Protein AF-A0A3S0CJX5-F1 (afdb_monomer)

pLDDT: mean 87.24, std 10.39, range [60.0, 96.94]

Foldseek 3Di:
DDKDKDADPDKDAAPPPRDIRDRIWIQDPNGTHDCVRVVNVPDDDDPPPPPVVVVVPD

Radius of gyration: 12.86 Å; Cα contacts (8 Å, |Δi|>4): 70; chains: 1; bounding box: 35×28×21 Å

Solvent-accessible surface area (backbone atoms only — not comparable to full-atom values): 3846 Å² total; per-residue (Å²): 137,88,87,58,77,46,68,63,98,56,86,45,50,20,73,79,83,59,54,57,69,50,73,55,31,31,66,57,96,88,40,50,29,36,37,61,86,67,75,46,55,85,64,76,91,75,66,91,83,49,66,76,56,61,71,66,74,115

Nearest PDB structures (foldseek):
  2dar-assembly1_A  TM=6.924E-01  e=3.115E+00  Homo sapiens
  2dlo-assembly1_A  TM=7.488E-01  e=3.538E+00  Homo sapiens
  1v5n-assembly1_A  TM=5.865E-01  e=6.273E+00  Arabidopsis thaliana

Mean predicted aligned error: 5.57 Å

Secondary structure (DSSP, 8-state):
----EE--SS----TTT---S-S-EEEETTEEEETGGGT-TTPPP--TT-HHHHTT--

Structure (mmCIF, N/CA/C/O backbone):
data_AF-A0A3S0CJX5-F1
#
_entry.id   AF-A0A3S0CJX5-F1
#
loop_
_atom_site.group_PDB
_atom_site.id
_atom_site.type_symbol
_atom_site.label_atom_id
_atom_site.label_alt_id
_atom_site.label_comp_id
_atom_site.label_asym_id
_atom_site.label_entity_id
_atom_site.label_seq_id
_atom_site.pdbx_PDB_ins_code
_atom_site.Cartn_x
_atom_site.Cartn_y
_atom_site.Cartn_z
_atom_site.occupancy
_atom_site.B_iso_or_equiv
_atom_site.auth_seq_id
_atom_site.auth_comp_id
_atom_site.auth_asym_id
_atom_site.auth_atom_id
_atom_site.pdbx_PDB_model_num
ATOM 1 N N . MET A 1 1 ? 9.651 -12.520 11.602 1.00 63.06 1 MET A N 1
ATOM 2 C CA . MET A 1 1 ? 9.648 -11.426 10.608 1.00 63.06 1 MET A CA 1
ATOM 3 C C . MET A 1 1 ? 8.229 -10.874 10.560 1.00 63.06 1 MET A C 1
ATOM 5 O O . MET A 1 1 ? 7.339 -11.635 10.214 1.00 63.06 1 MET A O 1
ATOM 9 N N . ASN A 1 2 ? 7.988 -9.638 11.006 1.00 75.88 2 ASN A N 1
ATOM 10 C CA . ASN A 1 2 ? 6.653 -9.029 10.940 1.00 75.88 2 ASN A CA 1
ATOM 11 C C . ASN A 1 2 ? 6.552 -8.193 9.654 1.00 75.88 2 ASN A C 1
ATOM 13 O O . ASN A 1 2 ? 7.478 -7.442 9.349 1.00 75.88 2 ASN A O 1
ATOM 17 N N . LEU A 1 3 ? 5.466 -8.351 8.902 1.00 82.44 3 LEU A N 1
ATOM 18 C CA . LEU A 1 3 ? 5.185 -7.601 7.681 1.00 82.44 3 LEU A CA 1
ATOM 19 C C . LEU A 1 3 ? 4.197 -6.485 8.026 1.00 82.44 3 LEU A C 1
ATOM 21 O O . LEU A 1 3 ? 3.093 -6.758 8.488 1.00 82.44 3 LEU A O 1
ATOM 25 N N . VAL A 1 4 ? 4.587 -5.234 7.789 1.00 89.56 4 VAL A N 1
ATOM 26 C CA . VAL A 1 4 ? 3.743 -4.069 8.081 1.00 89.56 4 VAL A CA 1
ATOM 27 C C . VAL A 1 4 ? 3.512 -3.275 6.804 1.00 89.56 4 VAL A C 1
ATOM 29 O O . VAL A 1 4 ? 4.463 -2.791 6.184 1.00 89.56 4 VAL A O 1
ATOM 32 N N . VAL A 1 5 ? 2.239 -3.134 6.440 1.00 92.69 5 VAL A N 1
ATOM 33 C CA . VAL A 1 5 ? 1.774 -2.194 5.418 1.00 92.69 5 VAL A CA 1
ATOM 34 C C . VAL A 1 5 ? 1.467 -0.866 6.104 1.00 92.69 5 VAL A C 1
ATOM 36 O O . VAL A 1 5 ? 0.870 -0.852 7.180 1.00 92.69 5 VAL A O 1
ATOM 39 N N . PHE A 1 6 ? 1.897 0.242 5.510 1.00 93.25 6 PHE A N 1
ATOM 40 C CA . PHE A 1 6 ? 1.719 1.579 6.067 1.00 93.25 6 PHE A CA 1
ATOM 41 C C . PHE A 1 6 ? 1.304 2.586 4.992 1.00 93.25 6 PHE A C 1
ATOM 43 O O . PHE A 1 6 ? 1.671 2.455 3.820 1.00 93.25 6 PHE A O 1
ATOM 50 N N . GLU A 1 7 ? 0.576 3.611 5.427 1.00 93.56 7 GLU A N 1
ATOM 51 C CA . GLU A 1 7 ? 0.248 4.790 4.629 1.00 93.56 7 GLU A CA 1
ATOM 52 C C . GLU A 1 7 ? 1.320 5.867 4.870 1.00 93.56 7 GLU A C 1
ATOM 54 O O . GLU A 1 7 ? 1.577 6.243 6.020 1.00 93.56 7 GLU A O 1
ATOM 59 N N . PRO A 1 8 ? 2.028 6.341 3.831 1.00 93.75 8 PRO A N 1
ATOM 60 C CA . PRO A 1 8 ? 3.090 7.314 4.013 1.00 93.75 8 PRO A CA 1
ATOM 61 C C . PRO A 1 8 ? 2.518 8.728 4.200 1.00 93.75 8 PRO A C 1
ATOM 63 O O . PRO A 1 8 ? 1.685 9.187 3.428 1.00 93.75 8 PRO A O 1
ATOM 66 N N . LEU A 1 9 ? 3.037 9.472 5.184 1.00 92.56 9 LEU A N 1
ATOM 67 C CA . LEU A 1 9 ? 2.628 10.866 5.441 1.00 92.56 9 LEU A CA 1
ATOM 68 C C . LEU A 1 9 ? 3.044 11.852 4.331 1.00 92.56 9 LEU A C 1
ATOM 70 O O . LEU A 1 9 ? 2.561 12.979 4.278 1.00 92.56 9 LEU A O 1
ATOM 74 N N . LYS A 1 10 ? 3.988 11.458 3.471 1.00 91.94 10 LYS A N 1
ATOM 75 C CA . LYS A 1 10 ? 4.466 12.222 2.310 1.00 91.94 10 LYS A CA 1
ATOM 76 C C . LYS A 1 10 ? 4.433 11.315 1.084 1.00 91.94 10 LYS A C 1
ATOM 78 O O . LYS A 1 10 ? 4.529 10.100 1.225 1.00 91.94 10 LYS A O 1
ATOM 83 N N . GLY A 1 11 ? 4.362 11.888 -0.115 1.0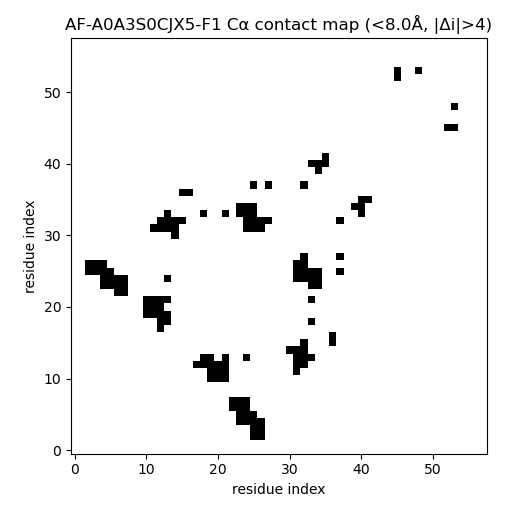0 93.25 11 GLY A N 1
ATOM 84 C CA . GLY A 1 11 ? 4.443 11.110 -1.352 1.00 93.25 11 GLY A CA 1
ATOM 85 C C . GLY A 1 11 ? 5.768 10.347 -1.450 1.00 93.25 11 GLY A C 1
ATOM 86 O O . GLY A 1 11 ? 6.830 10.961 -1.521 1.00 93.25 11 GLY A O 1
ATOM 87 N N . ILE A 1 12 ? 5.706 9.014 -1.444 1.00 94.19 12 ILE A N 1
ATOM 88 C CA . ILE A 1 12 ? 6.868 8.126 -1.582 1.00 94.19 12 ILE A CA 1
ATOM 89 C C . ILE A 1 12 ? 6.686 7.260 -2.830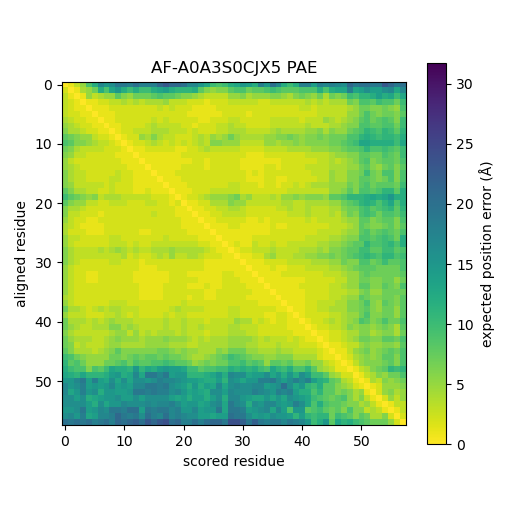 1.00 94.19 12 ILE A C 1
ATOM 91 O O . ILE A 1 12 ? 5.598 6.736 -3.083 1.00 94.19 12 ILE A O 1
ATOM 95 N N . SER A 1 13 ? 7.769 7.090 -3.588 1.00 96.19 13 SER A N 1
ATOM 96 C CA . SER A 1 13 ? 7.836 6.158 -4.715 1.00 96.19 13 SER A CA 1
ATOM 97 C C . SER A 1 13 ? 8.411 4.808 -4.297 1.00 96.19 13 SER A C 1
ATOM 99 O O . SER A 1 13 ? 9.277 4.724 -3.425 1.00 96.19 13 SER A O 1
ATOM 101 N N . CYS A 1 14 ? 7.966 3.746 -4.964 1.00 96.38 14 CYS A N 1
ATOM 102 C CA . CYS A 1 14 ? 8.510 2.404 -4.795 1.00 96.38 14 CYS A CA 1
ATOM 103 C C . CYS A 1 14 ? 10.012 2.373 -5.119 1.00 96.38 14 CYS A C 1
ATOM 105 O O . CYS A 1 14 ? 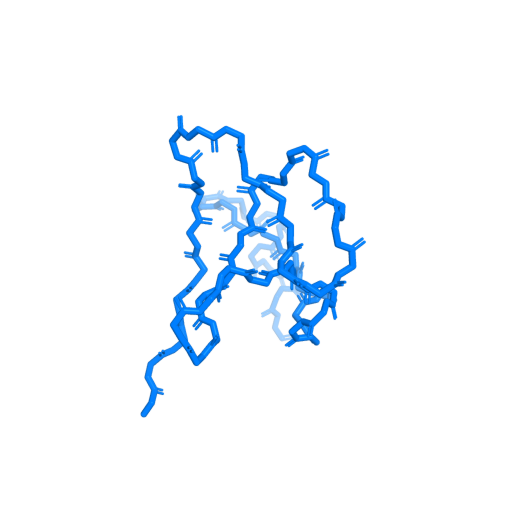10.440 2.876 -6.160 1.00 96.38 14 CYS A O 1
ATOM 107 N 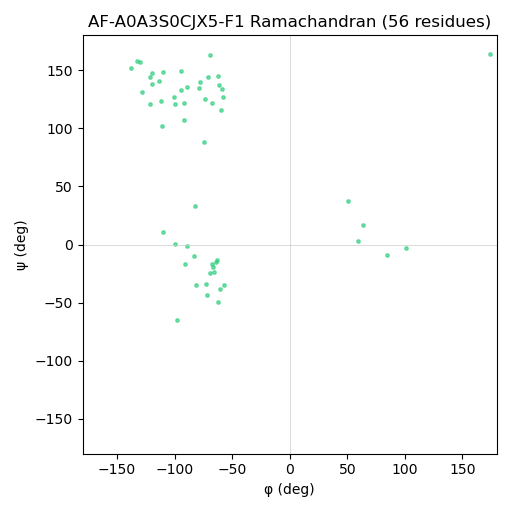N . ALA A 1 15 ? 10.807 1.731 -4.263 1.00 96.38 15 ALA A N 1
ATOM 108 C CA . ALA A 1 15 ? 12.244 1.583 -4.474 1.00 96.38 15 ALA A CA 1
ATOM 109 C C . ALA A 1 15 ? 12.605 0.690 -5.680 1.00 96.38 15 ALA A C 1
ATOM 111 O O . ALA A 1 15 ? 13.718 0.788 -6.178 1.00 96.38 15 ALA A O 1
ATOM 112 N N . GLU A 1 16 ? 11.681 -0.152 -6.161 1.00 96.19 16 GLU A N 1
ATOM 113 C CA . GLU A 1 16 ? 11.911 -1.059 -7.298 1.00 96.19 16 GLU A CA 1
ATOM 114 C C . GLU A 1 16 ? 11.370 -0.493 -8.613 1.00 96.19 16 GLU A C 1
ATOM 116 O O . GLU A 1 16 ? 12.132 -0.170 -9.515 1.00 96.19 16 GLU A O 1
ATOM 121 N N . CYS A 1 17 ? 10.052 -0.319 -8.724 1.00 96.94 17 CYS A N 1
ATOM 122 C CA . CYS A 1 17 ? 9.422 0.108 -9.976 1.00 96.94 17 CYS A CA 1
ATOM 123 C C . CYS A 1 17 ? 9.310 1.630 -10.135 1.00 96.94 17 CYS A C 1
ATOM 125 O O . CYS A 1 17 ? 8.770 2.097 -11.134 1.00 96.94 17 CYS A O 1
ATOM 127 N N . ARG A 1 18 ? 9.755 2.411 -9.139 1.00 96.38 18 ARG A N 1
ATOM 128 C CA . ARG A 1 18 ? 9.722 3.887 -9.120 1.00 96.38 18 ARG A CA 1
ATOM 129 C C . ARG A 1 18 ? 8.332 4.531 -9.243 1.00 96.38 18 ARG A C 1
ATOM 131 O O . ARG A 1 18 ? 8.242 5.756 -9.202 1.00 96.38 18 ARG A O 1
ATOM 138 N N . LYS A 1 19 ? 7.250 3.743 -9.297 1.00 95.44 19 LYS A N 1
ATOM 139 C CA . LYS A 1 19 ? 5.862 4.234 -9.256 1.00 95.44 19 LYS A CA 1
ATOM 140 C C . LYS A 1 19 ? 5.589 4.967 -7.943 1.00 95.44 19 LYS A C 1
ATOM 142 O O . LYS A 1 19 ? 5.997 4.500 -6.879 1.00 95.44 19 LYS A O 1
ATOM 147 N N . GLY A 1 20 ? 4.893 6.093 -8.023 1.00 91.88 20 GLY A N 1
ATOM 148 C CA . GLY A 1 20 ? 4.555 6.929 -6.878 1.00 91.88 20 GLY A CA 1
ATOM 149 C C . GLY A 1 20 ? 3.875 8.233 -7.296 1.00 91.88 20 GLY A C 1
ATOM 150 O O . GLY A 1 20 ? 3.964 8.599 -8.468 1.00 91.88 20 GLY A O 1
ATOM 151 N N . PRO A 1 21 ? 3.226 8.935 -6.352 1.00 93.88 21 PRO A N 1
ATOM 152 C CA . PRO A 1 21 ? 3.038 8.548 -4.949 1.00 93.88 21 PRO A CA 1
ATOM 153 C C . PRO A 1 21 ? 2.047 7.381 -4.792 1.00 93.88 21 PRO A C 1
ATOM 155 O O . PRO A 1 21 ? 1.086 7.272 -5.548 1.00 93.88 21 PRO A O 1
ATOM 158 N N . LEU A 1 22 ? 2.298 6.487 -3.832 1.00 93.25 22 LEU A N 1
ATOM 159 C CA . LEU A 1 22 ? 1.446 5.321 -3.566 1.00 93.25 22 LEU A CA 1
ATOM 160 C C . LEU A 1 22 ? 0.756 5.434 -2.199 1.00 93.25 22 LEU A C 1
ATOM 162 O O . LEU A 1 22 ? 1.411 5.857 -1.245 1.00 93.25 22 LEU A O 1
ATOM 166 N N . PRO A 1 23 ? -0.523 5.021 -2.084 1.00 92.06 23 PRO A N 1
ATOM 167 C CA . PRO A 1 23 ? -1.276 5.119 -0.833 1.00 92.06 23 PRO A CA 1
ATOM 168 C C . PRO A 1 23 ? -0.817 4.094 0.207 1.00 92.06 23 PRO A C 1
ATOM 170 O O . PRO A 1 23 ? -0.787 4.393 1.390 1.00 92.06 23 PRO A O 1
ATOM 173 N N . HIS A 1 24 ? -0.406 2.904 -0.237 1.00 93.62 24 HIS A N 1
ATOM 174 C CA . HIS A 1 24 ? 0.034 1.820 0.633 1.00 93.62 24 HIS A CA 1
ATOM 175 C C . HIS A 1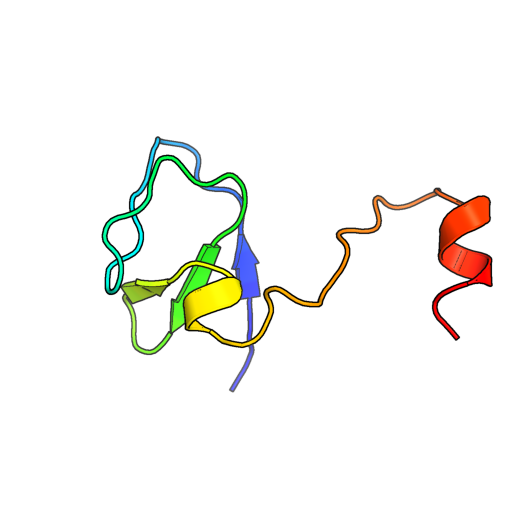 24 ? 1.397 1.297 0.189 1.00 93.62 24 HIS A C 1
ATOM 177 O O . HIS A 1 24 ? 1.621 0.995 -0.989 1.00 93.62 24 HIS A O 1
ATOM 183 N N . LEU A 1 25 ? 2.306 1.170 1.151 1.00 95.25 25 LEU A N 1
ATOM 184 C CA . LEU A 1 25 ? 3.652 0.640 0.967 1.00 95.25 25 LEU A CA 1
ATOM 185 C C . LEU A 1 25 ? 3.951 -0.391 2.051 1.00 95.25 25 LEU A C 1
ATOM 187 O O . LEU A 1 25 ? 3.379 -0.367 3.138 1.00 95.25 25 LEU A O 1
ATOM 191 N N . VAL A 1 26 ? 4.901 -1.271 1.768 1.00 95.12 26 VAL A N 1
ATOM 192 C CA . VAL A 1 26 ? 5.477 -2.194 2.744 1.00 95.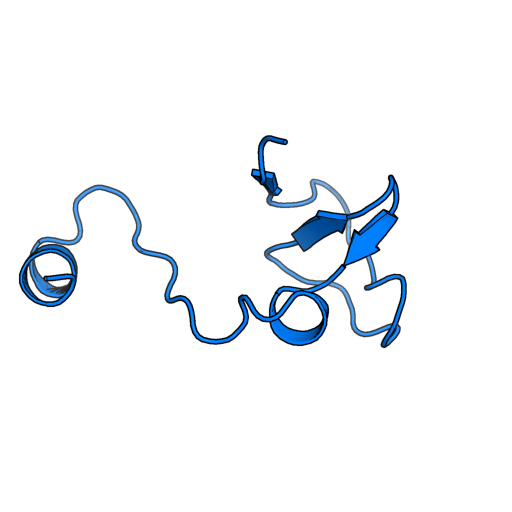12 26 VAL A CA 1
ATOM 193 C C . VAL A 1 26 ? 6.973 -1.940 2.866 1.00 95.12 26 VAL A C 1
ATOM 195 O O . VAL A 1 26 ? 7.632 -1.545 1.901 1.00 95.12 26 VAL A O 1
ATOM 198 N N . ARG A 1 27 ? 7.528 -2.147 4.063 1.00 93.69 27 ARG A N 1
ATOM 199 C CA . ARG A 1 27 ? 8.975 -2.073 4.282 1.00 93.69 27 ARG A CA 1
ATOM 200 C C . ARG A 1 27 ? 9.585 -3.462 4.114 1.00 93.69 27 ARG A C 1
ATOM 202 O O . ARG A 1 27 ? 9.435 -4.309 4.988 1.00 93.69 27 ARG A O 1
ATOM 209 N N . VAL A 1 28 ? 10.297 -3.670 3.011 1.00 90.75 28 VAL A N 1
ATOM 210 C CA . VAL A 1 28 ? 11.036 -4.911 2.731 1.00 90.75 28 VAL A CA 1
ATOM 211 C C . VAL A 1 28 ? 12.517 -4.582 2.774 1.00 90.75 28 VAL A C 1
ATOM 213 O O . VAL A 1 28 ? 12.958 -3.664 2.088 1.00 90.75 28 VAL A O 1
ATOM 216 N N . SER A 1 29 ? 13.280 -5.278 3.617 1.00 89.44 29 SER A N 1
ATOM 217 C CA . SER A 1 29 ? 14.729 -5.058 3.762 1.00 89.44 29 SER A CA 1
ATOM 218 C C . SER A 1 29 ? 15.112 -3.584 3.984 1.00 89.44 29 SER A C 1
ATOM 220 O O . SER A 1 29 ? 16.104 -3.095 3.456 1.00 89.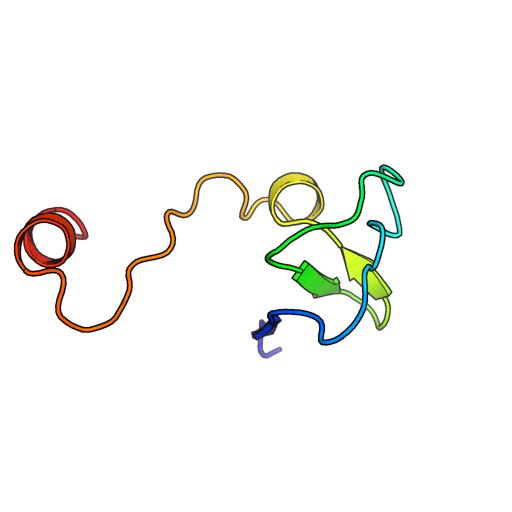44 29 SER A O 1
ATOM 222 N N . GLY A 1 30 ? 14.290 -2.847 4.739 1.00 90.88 30 GLY A N 1
ATOM 223 C CA . GLY A 1 30 ? 14.523 -1.436 5.066 1.00 90.88 30 GLY A CA 1
ATOM 224 C C . GLY A 1 30 ? 14.044 -0.417 4.026 1.00 90.88 30 GLY A C 1
ATOM 225 O O . GLY A 1 30 ? 13.993 0.767 4.356 1.00 90.88 30 GLY A O 1
ATOM 226 N N . VAL A 1 31 ? 13.619 -0.840 2.830 1.00 93.31 31 VAL A N 1
ATOM 227 C CA . VAL A 1 31 ? 13.177 0.065 1.755 1.00 93.31 31 VAL A CA 1
ATOM 228 C C . VAL A 1 31 ? 11.663 -0.011 1.503 1.00 93.31 31 VAL A C 1
ATOM 230 O O . VAL A 1 31 ? 11.060 -1.073 1.682 1.00 93.31 31 VAL A O 1
ATOM 233 N N . PRO A 1 32 ? 11.018 1.099 1.092 1.00 95.19 32 PRO A N 1
ATOM 234 C CA . PRO A 1 32 ? 9.605 1.095 0.728 1.00 95.19 32 PRO A CA 1
ATOM 235 C C . PRO A 1 32 ? 9.390 0.407 -0.628 1.00 95.19 32 PRO A C 1
ATOM 237 O O . PRO A 1 32 ? 9.962 0.804 -1.646 1.00 95.19 32 PRO A O 1
ATOM 240 N N . ARG A 1 33 ? 8.522 -0.605 -0.659 1.00 95.88 33 ARG A N 1
ATOM 241 C CA . ARG A 1 33 ? 8.085 -1.308 -1.875 1.00 95.88 33 ARG A CA 1
ATOM 242 C C . ARG A 1 33 ? 6.567 -1.199 -2.003 1.00 95.88 33 ARG A C 1
ATOM 244 O O . ARG A 1 33 ? 5.859 -1.204 -0.997 1.00 95.88 33 ARG A O 1
ATOM 251 N N . CYS A 1 34 ? 6.066 -1.086 -3.232 1.00 95.81 34 CYS A N 1
ATOM 252 C CA . CYS A 1 34 ? 4.627 -1.153 -3.480 1.00 95.81 34 CYS A CA 1
ATOM 253 C C . CYS A 1 34 ? 4.091 -2.568 -3.241 1.00 95.81 34 CYS A C 1
ATOM 255 O O . CYS A 1 34 ? 4.857 -3.537 -3.201 1.00 95.81 34 CYS A O 1
ATOM 257 N N . LEU A 1 35 ? 2.771 -2.683 -3.094 1.00 94.69 35 LEU A N 1
ATOM 258 C CA . LEU A 1 35 ? 2.117 -3.971 -2.875 1.00 94.69 35 LEU A CA 1
ATOM 259 C C . LEU A 1 35 ? 2.364 -4.936 -4.047 1.00 94.69 35 LEU A C 1
ATOM 261 O O . LEU A 1 35 ? 2.678 -6.096 -3.812 1.00 94.69 35 LEU A O 1
ATOM 265 N N . ASP A 1 36 ? 2.369 -4.460 -5.294 1.00 95.00 36 ASP A N 1
ATOM 266 C CA . ASP A 1 36 ? 2.668 -5.309 -6.462 1.00 95.00 36 ASP A CA 1
ATOM 267 C C . ASP A 1 36 ? 4.094 -5.885 -6.415 1.00 95.00 36 ASP A C 1
ATOM 269 O O . ASP A 1 36 ? 4.296 -7.093 -6.502 1.00 95.00 36 ASP A O 1
ATOM 273 N N . CYS A 1 37 ? 5.089 -5.024 -6.178 1.00 95.62 37 CYS A N 1
ATOM 274 C CA . CYS A 1 37 ? 6.513 -5.369 -6.057 1.00 95.62 37 CYS A CA 1
ATOM 275 C C . CYS A 1 37 ? 6.844 -6.270 -4.857 1.00 95.62 37 CYS A C 1
ATOM 277 O O . CYS A 1 37 ? 7.956 -6.794 -4.747 1.00 95.62 37 CYS A O 1
ATOM 279 N N . SER A 1 38 ? 5.914 -6.392 -3.913 1.00 93.69 38 SER A N 1
ATOM 280 C CA . SER A 1 38 ? 6.025 -7.251 -2.732 1.00 93.69 38 SER A CA 1
ATOM 281 C C . SER A 1 38 ? 5.073 -8.446 -2.779 1.00 93.69 38 SER A C 1
ATOM 283 O O . SER A 1 38 ? 4.944 -9.141 -1.778 1.00 93.69 38 SER A O 1
ATOM 285 N N . GLN A 1 39 ? 4.441 -8.707 -3.932 1.00 91.88 39 GLN A N 1
ATOM 286 C CA . GLN A 1 39 ? 3.480 -9.799 -4.148 1.00 91.88 39 GLN A CA 1
ATOM 287 C C . GLN A 1 39 ? 2.196 -9.700 -3.304 1.00 91.88 39 GLN A C 1
ATOM 289 O O . GLN A 1 39 ? 1.435 -10.657 -3.213 1.00 91.88 39 GLN A O 1
ATOM 294 N N . LEU A 1 40 ? 1.905 -8.529 -2.741 1.00 91.81 40 LEU A N 1
ATOM 295 C CA . LEU A 1 40 ? 0.704 -8.222 -1.960 1.00 91.81 40 LEU A CA 1
ATOM 296 C C . LEU A 1 40 ? -0.361 -7.468 -2.770 1.00 91.81 40 LEU A C 1
ATOM 298 O O . LEU A 1 40 ? -1.409 -7.133 -2.231 1.00 91.81 40 LEU A O 1
ATOM 302 N N . GLY A 1 41 ? -0.114 -7.185 -4.053 1.00 89.62 41 GLY A N 1
ATOM 303 C CA . GLY A 1 41 ? -1.028 -6.42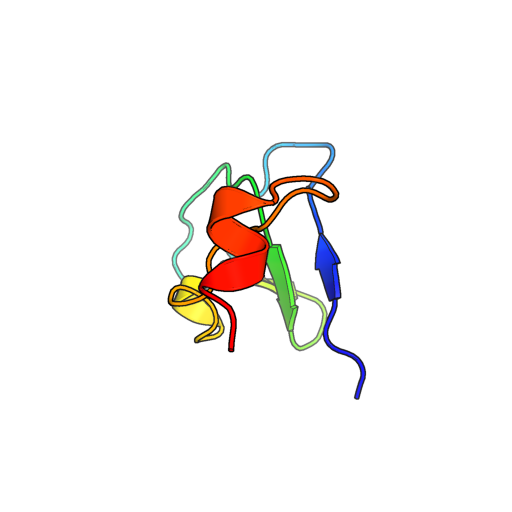6 -4.923 1.00 89.62 41 GLY A CA 1
ATOM 304 C C . GLY A 1 41 ? -2.386 -7.095 -5.170 1.00 89.62 41 GLY A C 1
ATOM 305 O O . GLY A 1 41 ? -3.318 -6.451 -5.633 1.00 89.62 41 GLY A O 1
ATOM 306 N N . HIS A 1 42 ? -2.515 -8.378 -4.829 1.00 89.62 42 HIS A N 1
ATOM 307 C CA . HIS A 1 42 ? -3.775 -9.121 -4.884 1.00 89.62 42 HIS A CA 1
ATOM 308 C C . HIS A 1 42 ? -4.658 -8.908 -3.642 1.00 89.62 42 HIS A C 1
ATOM 310 O O . HIS A 1 42 ? -5.807 -9.349 -3.624 1.00 89.62 42 HIS A O 1
ATOM 316 N N . LEU A 1 43 ? -4.129 -8.275 -2.590 1.00 88.19 43 LEU A N 1
ATOM 317 C CA . LEU A 1 43 ? -4.881 -8.000 -1.374 1.00 88.19 43 LEU A CA 1
ATOM 318 C C . LEU A 1 43 ? -5.802 -6.800 -1.577 1.00 88.19 43 LEU A C 1
ATOM 320 O O . LEU A 1 43 ? -5.423 -5.779 -2.151 1.00 88.19 43 LEU A O 1
ATOM 324 N N . VAL A 1 44 ? -7.005 -6.907 -1.027 1.00 83.38 44 VAL A N 1
ATOM 325 C CA . VAL A 1 44 ? -7.964 -5.808 -0.973 1.00 83.38 44 VAL A CA 1
ATOM 326 C C . VAL A 1 44 ? -7.907 -5.201 0.421 1.00 83.38 44 VAL A C 1
ATOM 328 O O . VAL A 1 44 ? -8.039 -5.911 1.417 1.00 83.38 44 VAL A O 1
ATOM 331 N N . TYR A 1 45 ? -7.706 -3.885 0.502 1.00 82.88 45 TYR A N 1
ATOM 332 C CA . TYR A 1 45 ? -7.804 -3.176 1.773 1.00 82.88 45 TYR A CA 1
ATOM 333 C C . TYR A 1 45 ? -9.256 -3.193 2.259 1.00 82.88 45 TYR A C 1
ATOM 335 O O . TYR A 1 45 ? -10.156 -2.728 1.560 1.00 82.88 45 TYR A O 1
ATOM 343 N N . LEU A 1 46 ? -9.472 -3.733 3.459 1.00 83.31 46 LEU A N 1
ATOM 344 C CA . LEU A 1 46 ? -10.782 -3.819 4.095 1.00 83.31 46 LEU A CA 1
ATOM 345 C C . LEU A 1 46 ? -10.817 -2.883 5.305 1.00 83.31 46 LEU A C 1
ATOM 347 O O . LEU A 1 46 ? -10.266 -3.235 6.354 1.00 83.31 46 LEU A O 1
ATOM 351 N N . PRO A 1 47 ? -11.446 -1.698 5.196 1.00 78.94 47 PRO A N 1
ATOM 352 C CA . PRO A 1 47 ? -11.615 -0.836 6.350 1.00 78.94 47 PRO A CA 1
ATOM 353 C C . PRO A 1 47 ? -12.476 -1.547 7.395 1.00 78.94 47 PRO A C 1
ATOM 355 O O . PRO A 1 47 ? -13.412 -2.294 7.088 1.00 78.94 47 PRO A O 1
ATOM 358 N N . ARG A 1 48 ? -12.159 -1.308 8.667 1.00 80.25 48 ARG A N 1
ATOM 359 C CA . ARG A 1 48 ? -12.923 -1.876 9.776 1.00 80.25 48 ARG A CA 1
ATOM 360 C C . ARG A 1 48 ? -14.392 -1.450 9.658 1.00 80.25 48 ARG A C 1
ATOM 362 O O . ARG A 1 48 ? -14.679 -0.261 9.596 1.00 80.25 48 ARG A O 1
ATOM 369 N N . GLY A 1 49 ? -15.307 -2.421 9.683 1.00 80.62 49 GLY A N 1
ATOM 370 C CA . GLY A 1 49 ? -16.754 -2.173 9.666 1.00 80.62 49 GLY A CA 1
ATOM 371 C C . GLY A 1 49 ? -17.446 -2.372 8.315 1.00 80.62 49 GLY A C 1
ATOM 372 O O . GLY A 1 49 ? -18.673 -2.310 8.272 1.00 80.62 49 GLY A O 1
ATOM 373 N N . ASP A 1 50 ? -16.722 -2.685 7.234 1.00 76.50 50 ASP A N 1
ATOM 374 C CA . ASP A 1 50 ? -17.363 -3.080 5.973 1.00 76.50 50 ASP A CA 1
ATOM 375 C C . ASP A 1 50 ? -17.913 -4.516 6.068 1.00 76.50 50 ASP A C 1
ATOM 377 O O . ASP A 1 50 ? -17.243 -5.504 5.750 1.00 76.50 50 ASP A O 1
ATOM 381 N N . ALA A 1 51 ? -19.154 -4.649 6.543 1.00 68.94 51 ALA A N 1
ATOM 382 C CA . ALA A 1 51 ? -19.812 -5.942 6.728 1.00 68.94 51 ALA A CA 1
ATOM 383 C C . ALA A 1 51 ? -20.077 -6.685 5.402 1.00 68.94 51 ALA A C 1
ATOM 385 O O . ALA A 1 51 ? -20.207 -7.914 5.397 1.00 68.94 51 ALA A O 1
ATOM 386 N N . ALA A 1 52 ? -20.165 -5.971 4.274 1.00 71.50 52 ALA A N 1
ATOM 387 C CA . ALA A 1 52 ? -20.373 -6.584 2.968 1.00 71.50 52 ALA A CA 1
ATOM 388 C C . ALA A 1 52 ? -19.110 -7.323 2.506 1.00 71.50 52 ALA A C 1
ATOM 390 O O . ALA A 1 52 ? -19.214 -8.469 2.056 1.00 71.50 52 ALA A O 1
ATOM 391 N N . LEU A 1 53 ? -17.938 -6.710 2.687 1.00 66.25 53 LEU A N 1
ATOM 392 C CA . LEU A 1 53 ? -16.654 -7.313 2.343 1.00 66.25 53 LEU A CA 1
ATOM 393 C C . LEU A 1 53 ? -16.135 -8.280 3.415 1.00 66.25 53 LEU A C 1
ATOM 395 O O . LEU A 1 53 ? -15.603 -9.329 3.059 1.00 66.25 53 LEU A O 1
ATOM 399 N N . THR A 1 54 ? -16.376 -8.019 4.707 1.00 65.44 54 THR A N 1
ATOM 400 C CA . THR A 1 54 ? -15.996 -8.946 5.797 1.00 65.44 54 THR A CA 1
ATOM 401 C C . THR A 1 54 ? -16.625 -10.333 5.605 1.00 65.44 54 THR A C 1
ATOM 403 O O . THR A 1 54 ? -15.992 -11.347 5.878 1.00 65.44 54 THR A O 1
ATOM 406 N N . ARG A 1 55 ? -17.852 -10.410 5.063 1.00 69.69 55 ARG A N 1
ATOM 407 C CA . ARG A 1 55 ? -18.509 -11.691 4.734 1.00 69.69 55 ARG A CA 1
ATOM 408 C C . ARG A 1 55 ? -17.869 -12.447 3.565 1.00 69.69 55 ARG A C 1
ATOM 410 O O . ARG A 1 55 ? -18.044 -13.658 3.488 1.00 69.69 55 ARG A O 1
ATOM 417 N N . ARG A 1 56 ? -17.173 -11.756 2.657 1.00 66.75 56 ARG A N 1
ATOM 418 C CA . ARG A 1 56 ? -16.530 -12.348 1.468 1.00 66.75 56 ARG A CA 1
ATOM 419 C C . ARG A 1 56 ? -15.081 -12.769 1.713 1.00 66.75 56 ARG A C 1
ATOM 421 O O . ARG A 1 56 ? -14.558 -13.543 0.928 1.00 66.75 56 ARG A O 1
ATOM 428 N N . ALA A 1 57 ? -14.454 -12.282 2.781 1.00 65.38 57 ALA A N 1
ATOM 429 C CA . ALA A 1 57 ? -13.056 -12.547 3.125 1.00 65.38 57 ALA A CA 1
ATOM 430 C C . ALA A 1 57 ? -12.836 -13.887 3.871 1.00 65.38 57 ALA A C 1
ATOM 432 O O . ALA A 1 57 ? -11.987 -13.952 4.759 1.00 65.38 57 ALA A O 1
ATOM 433 N N . ARG A 1 58 ? -13.636 -14.921 3.567 1.00 60.00 58 ARG A N 1
ATOM 434 C CA . ARG A 1 58 ? -13.498 -16.277 4.132 1.00 60.00 58 ARG A CA 1
ATOM 435 C C . ARG A 1 58 ? -12.528 -17.133 3.334 1.00 60.00 58 ARG A C 1
ATOM 437 O O . ARG A 1 58 ? 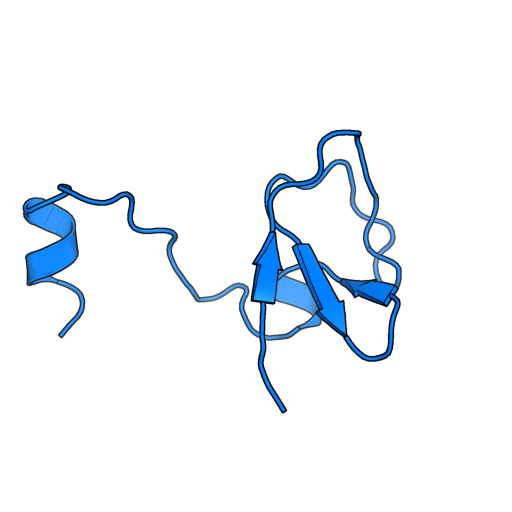-12.529 -16.994 2.093 1.00 60.00 58 ARG A O 1
#

Sequence (58 aa):
MNLVVFEPLKGISCAECRKGPLPHLVRVSGVPRCLDCSQLGHLVYLPRGDAALTRRAR